Protein AF-A0A962CG95-F1 (afdb_monomer)

Mean predicted aligned error: 8.81 Å

Sequence (117 aa):
IWASILGVLPFTLLLPHANLLWTTLLTVVIGLVLASAFSAILVFAQELVPGRTGTISGLFFGFAFGMGGIGAAVLGELADHVGIEAVYRICAWLPAIGLLAWFLPRTSAAARKPSAS

Solvent-accessible surface area (backbone atoms only — not comparable to full-atom values): 6685 Å² total; per-resid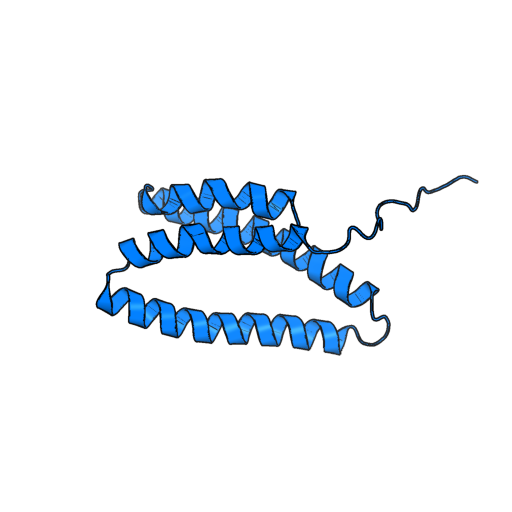ue (Å²): 94,69,71,39,44,67,57,37,41,62,53,38,60,46,38,73,79,42,56,76,72,52,36,53,54,45,49,52,53,41,50,52,42,50,52,57,34,49,53,56,52,51,51,52,57,30,68,75,42,73,94,43,45,68,59,49,50,50,50,52,53,50,49,52,51,51,50,48,54,53,47,49,53,55,51,48,56,46,23,75,75,65,34,59,67,53,46,43,54,54,56,27,50,54,56,59,61,55,60,59,59,68,76,52,79,84,74,73,79,86,70,72,73,89,76,83,133

Foldseek 3Di:
DVCLLVVLLVLLQCLLVDDPVSVVVSVVVNVVSVVVVVVVVLVVQCVVPPPPSVVSVCVVVVVVVVCVVVVCVVLVVVCVVPNPSVSSNVRSCPSVVVVCCVPVPPPPPVPDDPPDD

Secondary structure (DSSP, 8-state):
-HHHHHHHHHHHHHGGGS-HHHHHHHHHHHHHHHHHHHHHHHHHHHHHSTT-HHHHHHHHHHHHHHHHHHHHHHHHHHHHHH-HHHHHHHHTTGGGGGGGGGGS----TT-------

Structure (mmCIF, N/CA/C/O backbone):
data_AF-A0A962CG95-F1
#
_entry.id   AF-A0A962CG95-F1
#
loop_
_atom_site.group_PDB
_atom_site.id
_atom_site.type_symbol
_atom_site.label_atom_id
_atom_site.label_alt_id
_atom_site.label_comp_id
_atom_site.label_asym_id
_atom_site.label_entity_id
_atom_site.label_seq_id
_atom_site.pdbx_PDB_ins_code
_atom_site.Cartn_x
_atom_site.Cartn_y
_atom_site.Cartn_z
_atom_site.occupancy
_atom_site.B_iso_or_equiv
_atom_site.auth_seq_id
_atom_site.auth_comp_id
_atom_site.auth_asym_id
_atom_site.auth_atom_id
_atom_site.pdbx_PDB_model_num
ATOM 1 N N . ILE A 1 1 ? -8.310 10.178 5.184 1.00 67.94 1 ILE A N 1
ATOM 2 C CA . ILE A 1 1 ? -8.574 9.250 4.054 1.00 67.94 1 ILE A CA 1
ATOM 3 C C . ILE A 1 1 ? -8.495 9.993 2.717 1.00 67.94 1 ILE A C 1
ATOM 5 O O . ILE A 1 1 ? -7.505 9.819 2.027 1.00 67.94 1 ILE A O 1
ATOM 9 N N . TRP A 1 2 ? -9.424 10.901 2.389 1.00 67.25 2 TRP A N 1
ATOM 10 C CA . TRP A 1 2 ? -9.406 11.667 1.124 1.00 67.25 2 TRP A CA 1
ATOM 11 C C . TRP A 1 2 ? -8.144 12.500 0.870 1.00 67.25 2 TRP A C 1
ATOM 13 O O . TRP A 1 2 ? -7.537 12.376 -0.189 1.00 67.25 2 TRP A O 1
ATOM 23 N N . ALA A 1 3 ? -7.715 13.293 1.858 1.00 67.75 3 ALA A N 1
ATOM 24 C CA . ALA A 1 3 ? -6.482 14.080 1.763 1.00 67.75 3 ALA A CA 1
ATOM 25 C C . ALA A 1 3 ? -5.236 13.199 1.555 1.00 67.75 3 ALA A C 1
ATOM 27 O O . ALA A 1 3 ? -4.308 13.591 0.859 1.00 67.75 3 ALA A O 1
ATOM 28 N N . SER A 1 4 ? -5.239 11.985 2.110 1.00 66.50 4 SER A N 1
ATOM 29 C CA . SER A 1 4 ? -4.144 11.023 1.970 1.00 66.50 4 SER A CA 1
ATOM 30 C C . SER A 1 4 ? -4.127 10.370 0.582 1.00 66.50 4 SER A C 1
ATOM 32 O O . SER A 1 4 ? -3.062 10.249 -0.010 1.00 66.50 4 SER A O 1
ATOM 34 N N . ILE A 1 5 ? -5.293 9.996 0.037 1.00 71.62 5 ILE A N 1
ATOM 35 C CA . 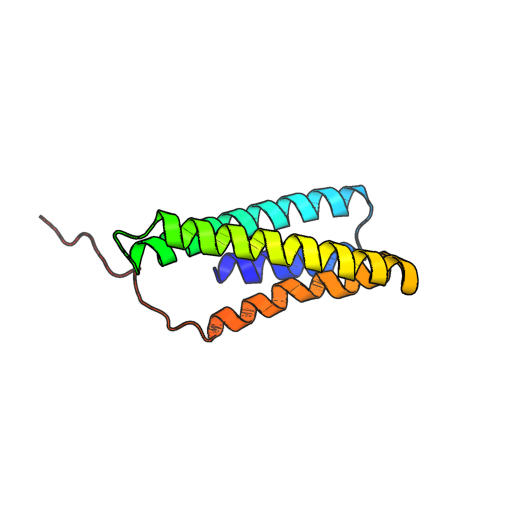ILE A 1 5 ? -5.414 9.389 -1.303 1.00 71.62 5 ILE A CA 1
ATOM 36 C C . ILE A 1 5 ? -5.046 10.405 -2.387 1.00 71.62 5 ILE A C 1
ATOM 38 O O . ILE A 1 5 ? -4.210 10.115 -3.237 1.00 71.62 5 ILE A O 1
ATOM 42 N N . LEU A 1 6 ? -5.619 11.613 -2.330 1.00 70.00 6 LEU A N 1
ATOM 43 C CA . LEU A 1 6 ? -5.301 12.687 -3.276 1.00 70.00 6 LEU A CA 1
ATOM 44 C C . LEU A 1 6 ? -3.876 13.215 -3.099 1.00 70.00 6 LEU A C 1
ATOM 46 O O . LEU A 1 6 ? -3.269 13.644 -4.073 1.00 70.00 6 LEU A O 1
ATOM 50 N N . GLY A 1 7 ? -3.340 13.164 -1.877 1.00 71.81 7 GLY A N 1
ATOM 51 C CA . GLY A 1 7 ? -1.959 13.532 -1.589 1.00 71.81 7 GLY A CA 1
ATOM 52 C C . GLY A 1 7 ? -0.955 12.554 -2.193 1.00 71.81 7 GLY A C 1
ATOM 53 O O . GLY A 1 7 ? 0.018 13.002 -2.775 1.00 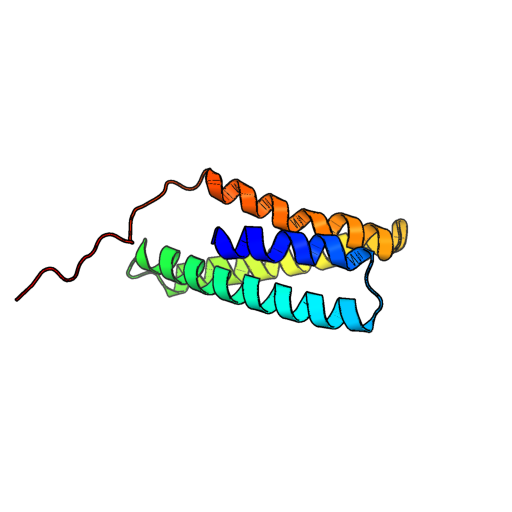71.81 7 GLY A O 1
ATOM 54 N N . VAL A 1 8 ? -1.195 11.240 -2.109 1.00 77.31 8 VAL A N 1
ATOM 55 C CA . VAL A 1 8 ? -0.281 10.196 -2.621 1.00 77.31 8 VAL A CA 1
ATOM 56 C C . VAL A 1 8 ? 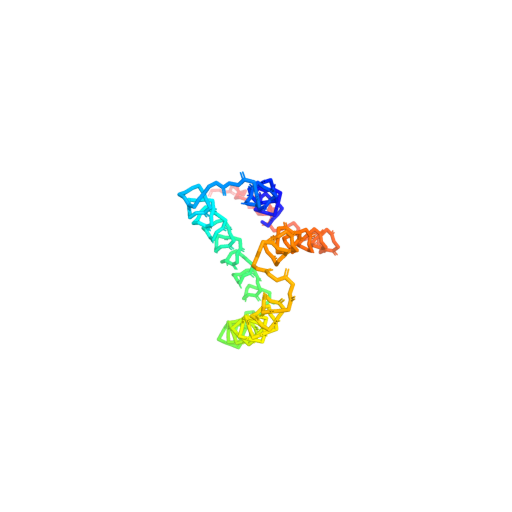-0.262 10.118 -4.148 1.00 77.31 8 VAL A C 1
ATOM 58 O O . VAL A 1 8 ? 0.805 9.931 -4.728 1.00 77.31 8 VAL A O 1
ATOM 61 N N . LEU A 1 9 ? -1.418 10.289 -4.793 1.00 76.06 9 LEU A N 1
ATOM 62 C CA . LEU A 1 9 ? -1.613 10.094 -6.234 1.00 76.06 9 LEU A CA 1
ATOM 63 C C . LEU A 1 9 ? -0.620 10.863 -7.142 1.00 76.06 9 LEU A C 1
ATOM 65 O O . LEU A 1 9 ? -0.039 10.236 -8.031 1.00 76.06 9 LEU A O 1
ATOM 69 N N . PRO A 1 10 ? -0.347 12.172 -6.942 1.00 72.69 10 PRO A N 1
ATOM 70 C CA . PRO A 1 10 ? 0.655 12.881 -7.738 1.00 72.69 10 PRO A CA 1
ATOM 71 C C . PRO A 1 10 ? 2.078 12.351 -7.509 1.00 72.69 10 PRO A C 1
ATOM 73 O O . PRO A 1 10 ? 2.843 12.244 -8.464 1.00 72.69 10 PRO A O 1
ATOM 76 N N . PHE A 1 11 ? 2.433 11.958 -6.280 1.00 74.12 11 PHE A N 1
ATOM 77 C CA . PHE A 1 11 ? 3.766 11.422 -5.977 1.00 74.12 11 PHE A CA 1
ATOM 78 C C . PHE A 1 11 ? 3.981 10.039 -6.590 1.00 74.12 11 PHE A C 1
ATOM 80 O O . PHE A 1 11 ? 5.067 9.749 -7.087 1.00 74.12 11 PHE A O 1
ATOM 87 N N . THR A 1 12 ? 2.944 9.201 -6.618 1.00 72.06 12 THR A N 1
ATOM 88 C CA . THR A 1 12 ? 3.017 7.874 -7.239 1.00 72.06 12 THR A CA 1
ATOM 89 C C . THR A 1 12 ? 3.078 7.937 -8.758 1.00 72.06 12 THR A C 1
ATOM 91 O O . THR A 1 12 ? 3.764 7.120 -9.359 1.00 72.06 12 THR A O 1
ATOM 94 N N . LEU A 1 13 ? 2.444 8.929 -9.390 1.00 74.38 13 LEU A N 1
ATOM 95 C CA . LEU A 1 13 ? 2.543 9.150 -10.840 1.00 74.38 13 LEU A CA 1
ATOM 96 C C . LEU A 1 13 ? 3.900 9.734 -11.271 1.00 74.38 13 LEU A C 1
ATOM 98 O O . LEU A 1 13 ? 4.333 9.522 -12.405 1.00 74.38 13 LEU A O 1
ATOM 102 N N . LEU A 1 14 ? 4.587 10.439 -10.369 1.00 75.94 14 LEU A N 1
ATOM 103 C CA . LEU A 1 14 ? 5.936 10.968 -10.594 1.00 75.94 14 LEU A CA 1
ATOM 104 C C . LEU A 1 14 ? 7.038 9.901 -10.467 1.00 75.94 14 LEU A C 1
ATOM 106 O O . LEU A 1 14 ? 8.097 10.069 -11.067 1.00 75.94 14 LEU A O 1
ATOM 110 N N . LEU A 1 15 ? 6.793 8.794 -9.753 1.00 69.06 15 LEU A N 1
ATOM 111 C CA . LEU A 1 15 ? 7.758 7.698 -9.555 1.00 69.06 15 LEU A CA 1
ATOM 112 C C . LEU A 1 15 ? 8.396 7.137 -10.841 1.00 69.06 15 LEU A C 1
ATOM 114 O O . LEU A 1 15 ? 9.619 7.035 -10.872 1.00 69.06 15 LEU A O 1
ATOM 118 N N . PRO A 1 16 ? 7.644 6.784 -11.902 1.00 68.44 16 PRO A N 1
ATOM 119 C CA . PRO A 1 16 ? 8.243 6.206 -13.109 1.00 68.44 16 PRO A CA 1
ATOM 120 C C . PRO A 1 16 ? 9.126 7.185 -13.900 1.00 68.44 16 PRO A C 1
ATOM 122 O O . PRO A 1 16 ? 9.847 6.759 -14.791 1.00 68.44 16 PRO A O 1
ATOM 125 N N . HIS A 1 17 ? 9.094 8.481 -13.577 1.00 70.19 17 HIS A N 1
ATOM 126 C CA . HIS A 1 17 ? 9.898 9.514 -14.238 1.00 70.19 17 HIS A CA 1
ATOM 127 C C . HIS A 1 17 ? 11.074 9.994 -13.367 1.00 70.19 17 HIS A C 1
ATOM 129 O O . HIS A 1 17 ? 11.800 10.912 -13.750 1.00 70.19 17 HIS A O 1
ATOM 135 N N . ALA A 1 18 ? 11.243 9.417 -12.174 1.00 72.56 18 ALA A N 1
ATOM 136 C CA . ALA A 1 18 ? 12.206 9.851 -11.174 1.00 72.56 18 ALA A CA 1
ATOM 137 C C . ALA A 1 18 ? 13.490 8.999 -11.197 1.00 72.56 18 ALA A C 1
ATOM 139 O O . ALA A 1 18 ? 13.453 7.778 -11.331 1.00 72.56 18 ALA A O 1
ATOM 140 N N . ASN A 1 19 ? 14.647 9.644 -11.008 1.00 73.62 19 ASN A N 1
ATOM 141 C CA . ASN A 1 19 ? 15.922 8.947 -10.799 1.00 73.62 19 ASN A CA 1
ATOM 142 C C . ASN A 1 19 ? 15.930 8.189 -9.456 1.00 73.62 19 ASN A C 1
ATOM 144 O O . ASN A 1 19 ? 15.197 8.544 -8.535 1.00 73.62 19 ASN A O 1
ATOM 148 N N . LEU A 1 20 ? 16.833 7.213 -9.298 1.00 73.12 20 LEU A N 1
ATOM 149 C CA . LEU A 1 20 ? 16.910 6.293 -8.145 1.00 73.12 20 LEU A CA 1
ATOM 150 C C . LEU A 1 20 ? 16.809 6.979 -6.759 1.00 73.12 20 LEU A C 1
ATOM 152 O O . LEU A 1 20 ? 16.096 6.512 -5.865 1.00 73.12 20 LEU A O 1
ATOM 156 N N . LEU A 1 21 ? 17.483 8.123 -6.591 1.00 80.56 21 LEU A N 1
ATOM 157 C CA . LEU A 1 21 ? 17.440 8.932 -5.364 1.00 80.56 21 LEU A CA 1
ATOM 158 C C . LEU A 1 21 ? 16.041 9.503 -5.081 1.00 80.56 21 LEU A C 1
ATOM 160 O O . LEU A 1 21 ? 15.547 9.433 -3.956 1.00 80.56 21 LEU A O 1
ATOM 164 N N . TRP A 1 22 ? 15.384 10.037 -6.109 1.00 75.62 22 TRP A N 1
ATOM 165 C CA . TRP A 1 22 ? 14.046 10.614 -6.006 1.00 75.62 22 TRP A CA 1
ATOM 166 C C . TRP A 1 22 ? 12.981 9.542 -5.804 1.00 75.62 22 TRP A C 1
ATOM 168 O O . TRP A 1 22 ? 12.081 9.737 -4.992 1.00 75.62 22 TRP A O 1
ATOM 178 N N . THR A 1 23 ? 13.123 8.385 -6.450 1.00 79.25 23 THR A N 1
ATOM 179 C CA . THR A 1 23 ? 12.251 7.223 -6.238 1.00 79.25 23 THR A CA 1
ATOM 180 C C . THR A 1 23 ? 12.257 6.770 -4.782 1.00 79.25 23 THR A C 1
ATOM 182 O O . THR A 1 23 ? 11.200 6.503 -4.207 1.00 79.25 23 THR A O 1
ATOM 185 N N . THR A 1 24 ? 13.428 6.771 -4.145 1.00 80.56 24 THR A N 1
ATOM 186 C CA . THR A 1 24 ? 13.565 6.418 -2.726 1.00 80.56 24 THR A CA 1
ATOM 187 C C . THR A 1 24 ? 12.843 7.430 -1.832 1.00 80.56 24 THR A C 1
ATOM 189 O O . THR A 1 24 ? 12.012 7.045 -1.009 1.00 80.56 24 THR A O 1
ATOM 192 N N . LEU A 1 25 ? 13.091 8.730 -2.029 1.00 86.06 25 LEU A N 1
ATOM 193 C CA . LEU A 1 25 ? 12.443 9.797 -1.254 1.00 86.06 25 LEU A CA 1
ATOM 194 C C . LEU A 1 25 ? 10.918 9.804 -1.423 1.00 86.06 25 LEU A C 1
ATOM 196 O O . LEU A 1 25 ? 10.189 9.877 -0.434 1.00 86.06 25 LEU A O 1
ATOM 200 N N . LEU A 1 26 ? 10.432 9.686 -2.661 1.00 82.94 26 LEU A N 1
ATOM 201 C CA . LEU A 1 26 ? 9.001 9.634 -2.960 1.00 82.94 26 LEU A CA 1
ATOM 202 C C . LEU A 1 26 ? 8.343 8.432 -2.280 1.00 82.94 26 LEU A C 1
ATOM 204 O O . LEU A 1 26 ? 7.299 8.590 -1.652 1.00 82.94 26 LEU A O 1
ATOM 208 N N . THR A 1 27 ? 8.974 7.256 -2.332 1.00 84.56 27 THR A N 1
ATOM 209 C CA . THR A 1 27 ? 8.444 6.034 -1.705 1.00 84.56 27 THR A CA 1
ATOM 210 C C . THR A 1 27 ? 8.319 6.180 -0.187 1.00 84.56 27 THR A C 1
ATOM 212 O O . THR A 1 27 ? 7.311 5.764 0.384 1.00 84.56 27 THR A O 1
ATOM 215 N N . VAL A 1 28 ? 9.286 6.831 0.471 1.00 88.19 28 VAL A N 1
ATOM 216 C CA . VAL A 1 28 ? 9.214 7.129 1.914 1.00 88.19 28 VAL A CA 1
ATOM 217 C C . VAL A 1 28 ? 8.022 8.034 2.230 1.00 88.19 28 VAL A C 1
ATOM 219 O O . VAL A 1 28 ? 7.251 7.738 3.144 1.00 88.19 28 VAL A O 1
ATOM 222 N N . VAL A 1 29 ? 7.828 9.111 1.461 1.00 86.81 29 VAL A N 1
ATOM 223 C CA . VAL A 1 29 ? 6.698 10.037 1.651 1.00 86.81 29 VAL A CA 1
ATOM 224 C C . VAL A 1 29 ? 5.363 9.324 1.435 1.00 86.81 29 VAL A C 1
ATOM 226 O O . VAL A 1 29 ? 4.458 9.448 2.259 1.00 86.81 29 VAL A O 1
ATOM 229 N N . ILE A 1 30 ? 5.249 8.531 0.367 1.00 83.88 30 ILE A N 1
ATOM 230 C CA . ILE A 1 30 ? 4.054 7.735 0.066 1.00 83.88 30 ILE A CA 1
ATOM 231 C C . ILE A 1 30 ? 3.747 6.779 1.222 1.00 83.88 30 ILE A C 1
ATOM 233 O O . ILE A 1 30 ? 2.618 6.753 1.715 1.00 83.88 30 ILE A O 1
ATOM 237 N N . GLY A 1 31 ? 4.754 6.042 1.700 1.00 85.69 31 GLY A N 1
ATOM 238 C CA . GLY A 1 31 ? 4.618 5.123 2.826 1.00 85.69 31 GLY A CA 1
ATOM 239 C C . GLY A 1 31 ? 4.139 5.822 4.098 1.00 85.69 31 GLY A C 1
ATOM 240 O O . GLY A 1 31 ? 3.227 5.333 4.762 1.00 85.69 31 GLY A O 1
ATOM 241 N N . LEU A 1 32 ? 4.683 7.003 4.403 1.00 87.44 32 LEU A N 1
ATOM 242 C CA . LEU A 1 32 ? 4.301 7.780 5.583 1.00 87.44 32 LEU A CA 1
ATOM 243 C C . LEU A 1 32 ? 2.848 8.279 5.508 1.00 87.44 32 LEU A C 1
ATOM 245 O O . LEU A 1 32 ? 2.104 8.184 6.488 1.00 87.44 32 LEU A O 1
ATOM 249 N N . VAL A 1 33 ? 2.409 8.755 4.340 1.00 85.81 33 VAL A N 1
ATOM 250 C CA . VAL A 1 33 ? 1.021 9.201 4.138 1.00 85.81 33 VAL A CA 1
ATOM 251 C C . VAL A 1 33 ? 0.039 8.026 4.205 1.00 85.81 33 VAL A C 1
ATOM 253 O O . VAL A 1 33 ? -1.017 8.143 4.834 1.00 85.81 33 VAL A O 1
ATOM 256 N N . LEU A 1 34 ? 0.382 6.881 3.604 1.00 85.12 34 LEU A N 1
ATOM 257 C CA . LEU A 1 34 ? -0.439 5.669 3.668 1.00 85.12 34 LEU A CA 1
ATOM 258 C C . LEU A 1 34 ? -0.531 5.121 5.098 1.00 85.12 34 LEU A C 1
ATOM 260 O O . LEU A 1 34 ? -1.631 4.801 5.549 1.00 85.12 34 LEU A O 1
ATOM 264 N N . ALA A 1 35 ? 0.581 5.083 5.839 1.00 87.56 35 ALA A N 1
ATOM 265 C CA . ALA A 1 35 ? 0.602 4.659 7.239 1.00 87.56 35 ALA A CA 1
ATOM 266 C C . ALA A 1 35 ? -0.288 5.552 8.122 1.00 87.56 35 ALA A C 1
ATOM 268 O O . ALA A 1 35 ? -1.049 5.051 8.954 1.00 87.56 35 ALA A O 1
ATOM 269 N N . SER A 1 36 ? -0.260 6.870 7.891 1.00 86.56 36 SER A N 1
ATOM 270 C CA . SER A 1 36 ? -1.138 7.826 8.577 1.00 86.56 36 SER A CA 1
ATOM 271 C C . SER A 1 36 ? -2.622 7.550 8.300 1.00 86.56 36 SER A C 1
ATOM 273 O O . SER A 1 36 ? -3.437 7.516 9.225 1.00 86.56 36 SER A O 1
ATOM 275 N N . ALA A 1 37 ? -2.983 7.294 7.040 1.00 83.94 37 ALA A N 1
ATOM 276 C CA . ALA A 1 37 ? -4.360 6.981 6.666 1.00 83.94 37 ALA A CA 1
ATOM 277 C C . ALA A 1 37 ? -4.839 5.645 7.249 1.00 83.94 37 ALA A C 1
ATOM 279 O O . ALA A 1 37 ? -5.971 5.551 7.724 1.00 83.94 37 ALA A O 1
ATOM 280 N N . PHE A 1 38 ? -3.976 4.630 7.222 1.00 85.81 38 PHE A N 1
ATOM 281 C CA . PHE A 1 38 ? -4.275 3.292 7.712 1.00 85.81 38 PHE A CA 1
ATOM 282 C C . PHE A 1 38 ? -4.568 3.283 9.216 1.00 85.81 38 PHE A C 1
ATOM 284 O O . PHE A 1 38 ? -5.548 2.674 9.638 1.00 85.81 38 PHE A O 1
ATOM 291 N N . SER A 1 39 ? -3.795 4.034 10.009 1.00 89.06 39 SER A N 1
ATOM 292 C CA . SER A 1 39 ? -4.049 4.201 11.446 1.00 89.06 39 SER A CA 1
ATOM 293 C C . SER A 1 39 ? -5.459 4.743 11.723 1.00 89.06 39 SER A C 1
ATOM 295 O O . SER A 1 39 ? -6.214 4.154 12.494 1.00 89.06 39 SER A O 1
ATOM 297 N N . ALA A 1 40 ? -5.873 5.804 11.020 1.00 86.19 40 ALA A N 1
ATOM 298 C CA . ALA A 1 40 ? -7.209 6.381 11.185 1.00 86.19 40 ALA A CA 1
ATOM 299 C C . ALA A 1 40 ? -8.340 5.414 10.781 1.00 86.19 40 ALA A C 1
ATOM 301 O O . ALA A 1 40 ? -9.377 5.371 11.439 1.00 86.19 40 ALA A O 1
ATOM 302 N N . ILE A 1 41 ? -8.147 4.625 9.717 1.00 86.69 41 ILE A N 1
ATOM 303 C CA . ILE A 1 41 ? -9.119 3.611 9.272 1.00 86.69 41 ILE A CA 1
ATOM 304 C C . ILE A 1 41 ? -9.246 2.488 10.306 1.00 86.69 41 ILE A C 1
ATOM 306 O O . ILE A 1 41 ? -10.358 2.063 10.616 1.00 86.69 41 ILE A O 1
ATOM 310 N N . LEU A 1 42 ? -8.120 2.020 10.850 1.00 88.69 42 LEU A N 1
ATOM 311 C CA . LEU A 1 42 ? -8.105 0.985 11.878 1.00 88.69 42 LEU A CA 1
ATOM 312 C C . LEU A 1 42 ? -8.844 1.419 13.137 1.00 88.69 42 LEU A C 1
ATOM 314 O O . LEU A 1 42 ? -9.697 0.680 13.624 1.00 88.69 42 LEU A O 1
ATOM 318 N N . VAL A 1 43 ? -8.536 2.615 13.641 1.00 88.56 43 VAL A N 1
ATOM 319 C CA . VAL A 1 43 ? -9.195 3.160 14.833 1.00 88.56 43 VAL A CA 1
ATOM 320 C C . VAL A 1 43 ? -10.695 3.301 14.583 1.00 88.56 43 VAL A C 1
ATOM 322 O O . VAL A 1 43 ? -11.495 2.844 15.392 1.00 88.56 43 VAL A O 1
ATOM 325 N N . PHE A 1 44 ? -11.092 3.812 13.417 1.00 85.19 44 PHE A N 1
ATOM 326 C CA . PHE A 1 44 ? -12.503 3.915 13.048 1.00 85.19 44 PHE A CA 1
ATOM 327 C C . PHE A 1 44 ? -13.221 2.552 13.027 1.00 85.19 44 PHE A C 1
ATOM 329 O O . PHE A 1 44 ? -14.330 2.414 13.542 1.00 85.19 44 PHE A O 1
ATOM 336 N N . ALA A 1 45 ? -12.588 1.514 12.475 1.00 86.69 45 ALA A N 1
ATOM 337 C CA . ALA A 1 45 ? -13.152 0.165 12.465 1.00 86.69 45 ALA A CA 1
ATOM 338 C C . ALA A 1 45 ? -13.263 -0.437 13.878 1.00 86.69 45 ALA A C 1
ATOM 340 O O . ALA A 1 45 ? -14.214 -1.161 14.175 1.00 86.69 45 ALA A O 1
ATOM 341 N N . GLN A 1 46 ? -12.307 -0.129 14.757 1.00 88.50 46 GLN A N 1
ATOM 342 C CA . GLN A 1 46 ? -12.341 -0.540 16.161 1.00 88.50 46 GLN A CA 1
ATOM 343 C C . GLN A 1 46 ? -13.461 0.169 16.935 1.00 88.50 46 GLN A C 1
ATOM 345 O O . GLN A 1 46 ? -14.129 -0.468 17.748 1.00 88.50 46 GLN A O 1
ATOM 350 N N . GLU A 1 47 ? -13.698 1.456 16.665 1.00 86.69 47 GLU A N 1
ATOM 351 C CA . GLU A 1 47 ? -14.781 2.242 17.271 1.00 86.69 47 GLU A CA 1
ATOM 352 C C . GLU A 1 47 ? -16.177 1.761 16.842 1.00 86.69 47 GLU A C 1
ATOM 354 O O . GLU A 1 47 ? -17.110 1.803 17.641 1.00 86.69 47 GLU A O 1
ATOM 359 N N . LEU A 1 48 ? -16.323 1.261 15.609 1.00 86.00 48 LEU A N 1
ATOM 360 C CA . LEU A 1 48 ? -17.578 0.699 15.091 1.00 86.00 48 LEU A CA 1
ATOM 361 C C . LEU A 1 48 ? -17.992 -0.617 15.770 1.00 86.00 48 LEU A C 1
ATOM 363 O O . LEU A 1 48 ? -19.185 -0.914 15.845 1.00 86.00 48 LEU A O 1
ATOM 367 N N . VAL A 1 49 ? -17.032 -1.416 16.251 1.00 88.69 49 VAL A N 1
ATOM 368 C CA . V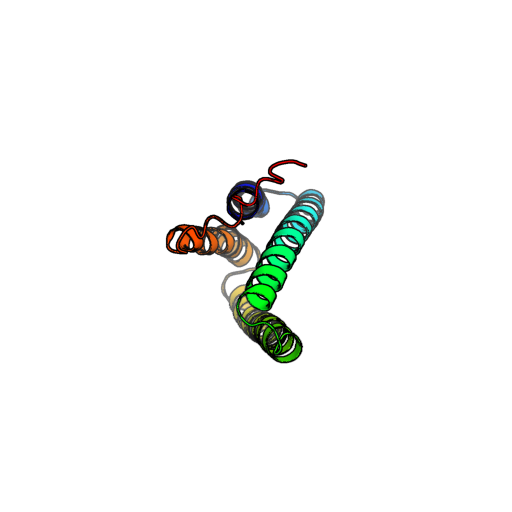AL A 1 49 ? -17.287 -2.712 16.910 1.00 88.69 49 VAL A CA 1
ATOM 369 C C . VAL A 1 49 ? -16.566 -2.766 18.266 1.00 88.69 49 VAL A C 1
ATOM 371 O O . VAL A 1 49 ? -15.586 -3.507 18.440 1.00 88.69 49 VAL A O 1
ATOM 374 N N . PRO A 1 50 ? -17.040 -1.985 19.256 1.00 81.94 50 PRO A N 1
ATOM 375 C CA . PRO A 1 50 ? -16.411 -1.924 20.565 1.00 81.94 50 PRO A CA 1
ATOM 376 C C . PRO A 1 50 ? -16.497 -3.290 21.262 1.00 81.94 50 PRO A C 1
ATOM 378 O O . PRO A 1 50 ? -17.509 -3.985 21.204 1.00 81.94 50 PRO A O 1
ATOM 381 N N . GLY A 1 51 ? -15.403 -3.702 21.905 1.00 88.69 51 GLY A N 1
ATOM 382 C CA . GLY A 1 51 ? -15.289 -4.998 22.590 1.00 88.69 51 GLY A CA 1
ATOM 383 C C . GLY A 1 51 ? -14.674 -6.131 21.759 1.00 88.69 51 GLY A C 1
ATOM 384 O O . GLY A 1 51 ? -14.371 -7.182 22.315 1.00 88.69 51 GLY A O 1
ATOM 385 N N . ARG A 1 52 ? -14.420 -5.929 20.455 1.00 90.88 52 ARG A N 1
ATOM 386 C CA . ARG A 1 52 ? -13.711 -6.899 19.587 1.00 90.88 52 ARG A CA 1
ATOM 387 C C . ARG A 1 52 ? -12.500 -6.295 18.868 1.00 90.88 52 ARG A C 1
ATOM 389 O O . ARG A 1 52 ? -12.158 -6.702 17.759 1.00 90.88 52 ARG A O 1
ATOM 396 N N . THR A 1 53 ? -11.822 -5.341 19.504 1.00 89.81 53 THR A N 1
ATOM 397 C CA . THR A 1 53 ? -10.689 -4.605 18.912 1.00 89.81 53 THR A CA 1
ATOM 398 C C . THR A 1 53 ? -9.550 -5.525 18.468 1.00 89.81 53 THR A C 1
ATOM 400 O O . THR A 1 53 ? -8.994 -5.321 17.394 1.00 89.81 53 THR A O 1
ATOM 403 N N . GLY A 1 54 ? -9.254 -6.586 19.230 1.00 91.56 54 GLY A N 1
ATOM 404 C CA . GLY A 1 54 ? -8.256 -7.596 18.857 1.00 91.56 54 GLY A CA 1
ATOM 405 C C . GLY A 1 54 ? -8.609 -8.350 17.570 1.00 91.56 54 GLY A C 1
ATOM 406 O O . GLY A 1 54 ? -7.746 -8.541 16.717 1.00 91.56 54 GLY A O 1
ATOM 407 N N . THR A 1 55 ? -9.881 -8.716 17.382 1.00 94.81 55 THR A N 1
ATOM 408 C CA . THR A 1 55 ? -10.359 -9.397 16.166 1.00 94.81 55 THR A CA 1
ATOM 409 C C . THR A 1 55 ? -10.323 -8.471 14.952 1.00 94.81 55 THR A C 1
ATOM 411 O O . THR A 1 55 ? -9.885 -8.895 13.887 1.00 94.81 55 THR A O 1
ATOM 414 N N . ILE A 1 56 ? -10.733 -7.206 15.110 1.00 94.00 56 ILE A N 1
ATOM 415 C CA . ILE A 1 56 ? -10.669 -6.205 14.033 1.00 94.00 56 ILE A CA 1
ATOM 416 C C . ILE A 1 56 ? -9.215 -5.959 13.622 1.00 94.00 56 ILE A C 1
ATOM 418 O O . ILE A 1 56 ? -8.888 -6.094 12.447 1.00 94.00 56 ILE A O 1
ATOM 422 N N . SER A 1 57 ? -8.320 -5.688 14.577 1.00 90.94 57 SER A N 1
ATOM 423 C CA . SER A 1 57 ? -6.890 -5.517 14.294 1.00 90.94 57 SER A CA 1
ATOM 424 C C . SER A 1 57 ? -6.296 -6.750 13.615 1.00 90.94 57 SER A C 1
ATOM 426 O O . SER A 1 57 ? -5.636 -6.620 12.589 1.00 90.94 57 SER A O 1
ATOM 428 N N . GLY A 1 58 ? -6.565 -7.949 14.143 1.00 93.75 58 GLY A N 1
ATOM 429 C CA . GLY A 1 58 ? -6.067 -9.204 13.579 1.00 93.75 58 GLY A CA 1
ATOM 430 C C . GLY A 1 58 ? -6.538 -9.443 12.145 1.00 93.75 58 GLY A C 1
ATOM 431 O O . GLY A 1 58 ? -5.733 -9.820 11.298 1.00 93.75 58 GLY A O 1
ATOM 432 N N . LEU A 1 59 ? -7.808 -9.158 11.843 1.00 94.12 59 LEU A N 1
ATOM 433 C CA . LEU A 1 59 ? -8.353 -9.281 10.491 1.00 94.12 59 LEU A CA 1
ATOM 434 C C . LEU A 1 59 ? -7.729 -8.262 9.531 1.00 94.12 59 LEU A C 1
ATOM 436 O O . LEU A 1 59 ? -7.315 -8.638 8.438 1.00 94.12 59 LEU A O 1
ATOM 440 N N . PHE A 1 60 ? -7.623 -6.992 9.932 1.00 91.44 60 PHE A N 1
ATOM 441 C CA . PHE A 1 60 ? -7.035 -5.951 9.086 1.00 91.44 60 PHE A CA 1
ATOM 442 C C . PHE A 1 60 ? -5.557 -6.209 8.799 1.00 91.44 60 PHE A C 1
ATOM 444 O O . PHE A 1 60 ? -5.154 -6.193 7.639 1.00 91.44 60 PHE A O 1
ATOM 451 N N . PHE A 1 61 ? -4.750 -6.454 9.834 1.00 90.69 61 PHE A N 1
ATOM 452 C CA . PHE A 1 61 ? -3.326 -6.726 9.657 1.00 90.69 61 PHE A CA 1
ATOM 453 C C . PHE A 1 61 ? -3.102 -8.055 8.932 1.00 90.69 61 PHE A C 1
ATOM 455 O O . PHE A 1 61 ? -2.300 -8.104 8.005 1.00 90.69 61 PHE A O 1
ATOM 462 N N . GLY A 1 62 ? -3.844 -9.111 9.280 1.00 94.50 62 GLY A N 1
ATOM 463 C CA . GLY A 1 62 ? -3.746 -10.411 8.614 1.00 94.50 62 GLY A CA 1
ATOM 464 C C . GLY A 1 62 ? -4.086 -10.336 7.125 1.00 94.50 62 GLY A C 1
ATOM 465 O O . GLY A 1 62 ? -3.342 -10.854 6.295 1.00 94.50 62 GLY A O 1
ATOM 466 N N . PHE A 1 63 ? -5.160 -9.629 6.767 1.00 93.19 63 PHE A N 1
ATOM 467 C CA . PHE A 1 63 ? -5.540 -9.426 5.371 1.00 93.19 63 PHE A CA 1
ATOM 468 C C . PHE A 1 63 ? -4.554 -8.518 4.626 1.00 93.19 63 PHE A C 1
ATOM 470 O O . PHE A 1 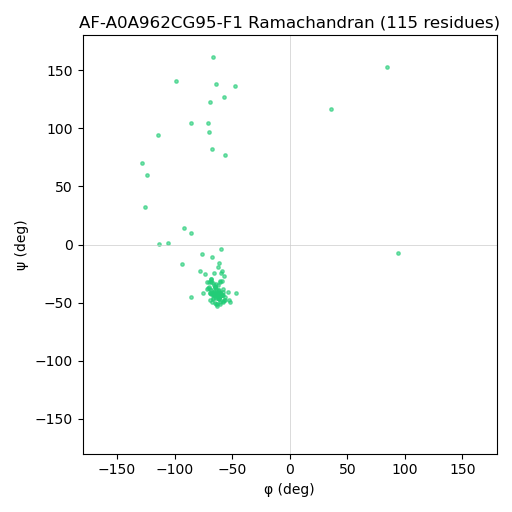63 ? -4.173 -8.828 3.499 1.00 93.19 63 PHE A O 1
ATOM 477 N N . ALA A 1 64 ? -4.085 -7.435 5.257 1.00 91.56 64 ALA A N 1
ATOM 478 C CA . ALA A 1 64 ? -3.099 -6.533 4.668 1.00 91.56 64 ALA A CA 1
ATOM 479 C C . ALA A 1 64 ? -1.772 -7.247 4.368 1.00 91.56 64 ALA A C 1
ATOM 481 O O . ALA A 1 64 ? -1.260 -7.135 3.256 1.00 91.56 64 ALA A O 1
ATOM 482 N N . PHE A 1 65 ? -1.238 -8.025 5.316 1.00 91.38 65 PHE A N 1
ATOM 483 C CA . PHE A 1 65 ? -0.015 -8.801 5.098 1.00 91.38 65 PHE A CA 1
ATOM 484 C C . PHE A 1 65 ? -0.227 -9.954 4.112 1.00 91.38 65 PHE A C 1
ATOM 486 O O . PHE A 1 65 ? 0.635 -10.186 3.267 1.00 91.38 65 PHE A O 1
ATOM 493 N N . GLY A 1 66 ? -1.378 -10.634 4.159 1.00 95.19 66 GLY A N 1
ATOM 494 C CA . GLY A 1 66 ? -1.720 -11.696 3.210 1.00 95.19 66 GLY A CA 1
ATOM 495 C C . GLY A 1 66 ? -1.777 -11.194 1.765 1.00 95.19 66 GLY A C 1
ATOM 496 O O . GLY A 1 66 ? -1.097 -11.735 0.893 1.00 95.19 66 GLY A O 1
ATOM 497 N N . MET A 1 67 ? -2.518 -10.109 1.512 1.00 94.75 67 MET A N 1
ATOM 498 C CA . MET A 1 67 ? -2.548 -9.470 0.193 1.00 94.75 67 MET A CA 1
ATOM 499 C C . MET A 1 67 ? -1.193 -8.882 -0.199 1.00 94.75 67 MET A C 1
ATOM 501 O O . MET A 1 67 ? -0.828 -8.957 -1.367 1.00 94.75 67 MET A O 1
ATOM 505 N N . GLY A 1 68 ? -0.438 -8.322 0.750 1.00 92.62 68 GLY A N 1
ATOM 506 C CA . GLY A 1 68 ? 0.905 -7.801 0.499 1.00 92.62 68 GLY A CA 1
ATOM 507 C C . GLY A 1 68 ? 1.870 -8.884 0.015 1.00 92.62 68 GLY A C 1
ATOM 508 O O . GLY A 1 68 ? 2.584 -8.669 -0.959 1.00 92.62 68 GLY A O 1
ATOM 509 N N . GLY A 1 69 ? 1.847 -10.067 0.636 1.00 94.62 69 GLY A N 1
ATOM 510 C CA . GLY A 1 69 ? 2.673 -11.206 0.230 1.00 94.62 69 GLY A CA 1
ATOM 511 C C . GLY A 1 69 ? 2.284 -11.768 -1.138 1.00 94.62 69 GLY A C 1
ATOM 512 O O . GLY A 1 69 ? 3.146 -11.951 -1.995 1.00 94.62 69 GLY A O 1
ATOM 513 N N . ILE A 1 70 ? 0.984 -11.981 -1.376 1.00 96.44 70 ILE A N 1
ATOM 514 C CA . ILE A 1 70 ? 0.482 -12.450 -2.680 1.00 96.44 70 ILE A CA 1
ATOM 515 C C . ILE A 1 70 ? 0.793 -11.419 -3.772 1.00 96.44 70 ILE A C 1
ATOM 517 O O . ILE A 1 70 ? 1.297 -11.771 -4.834 1.00 96.44 70 ILE A O 1
ATOM 521 N N . GLY A 1 71 ? 0.536 -10.139 -3.498 1.00 93.12 71 GLY A N 1
ATOM 522 C CA . GLY A 1 71 ? 0.820 -9.041 -4.413 1.00 93.12 71 GLY A CA 1
ATOM 523 C C . GLY A 1 71 ? 2.305 -8.937 -4.747 1.00 93.12 71 GLY A C 1
ATOM 524 O O . GLY A 1 71 ? 2.641 -8.777 -5.913 1.00 93.12 71 GLY A O 1
ATOM 525 N N . ALA A 1 72 ? 3.196 -9.097 -3.765 1.00 93.25 72 ALA A N 1
ATOM 526 C CA . ALA A 1 72 ? 4.638 -9.104 -4.004 1.00 93.25 72 ALA A CA 1
ATOM 527 C C . ALA A 1 72 ? 5.070 -10.261 -4.918 1.00 93.25 72 ALA A C 1
ATOM 529 O O . ALA A 1 72 ? 5.857 -10.037 -5.832 1.00 93.25 72 ALA A O 1
ATOM 530 N N . ALA A 1 73 ? 4.525 -11.467 -4.721 1.00 95.44 73 ALA A N 1
ATOM 531 C CA . ALA A 1 73 ? 4.819 -12.611 -5.583 1.00 95.44 73 ALA A CA 1
ATOM 532 C C . ALA A 1 73 ? 4.324 -12.389 -7.024 1.00 95.44 73 ALA A C 1
ATOM 534 O O . ALA A 1 73 ? 5.075 -12.590 -7.973 1.00 95.44 73 ALA A O 1
ATOM 535 N N . VAL A 1 74 ? 3.086 -11.911 -7.188 1.00 94.56 74 VAL A N 1
ATOM 536 C CA . VAL A 1 74 ? 2.493 -11.642 -8.510 1.00 94.56 74 VAL A CA 1
ATOM 537 C C . VAL A 1 74 ? 3.212 -10.502 -9.233 1.00 94.56 74 VAL A C 1
ATOM 539 O O . VAL A 1 74 ? 3.484 -10.609 -10.424 1.00 94.56 74 VAL A O 1
ATOM 542 N N . LEU A 1 75 ? 3.527 -9.407 -8.535 1.00 92.25 75 LEU A N 1
ATOM 543 C CA . LEU A 1 75 ? 4.256 -8.277 -9.117 1.00 92.25 75 LEU A CA 1
ATOM 544 C C . LEU A 1 75 ? 5.716 -8.630 -9.419 1.00 92.25 75 LEU A C 1
ATOM 546 O O . LEU A 1 75 ? 6.256 -8.099 -10.383 1.00 92.25 75 LEU A O 1
ATOM 550 N N . GLY A 1 76 ? 6.332 -9.510 -8.623 1.00 92.50 76 GLY A N 1
ATOM 551 C CA . GLY A 1 76 ? 7.669 -10.047 -8.878 1.00 92.50 76 GLY A CA 1
ATOM 552 C C . GLY A 1 76 ? 7.709 -10.861 -10.168 1.00 92.50 76 GLY A C 1
ATOM 553 O O . GLY A 1 76 ? 8.459 -10.516 -11.072 1.00 92.50 76 GLY A O 1
ATOM 554 N N . GLU A 1 77 ? 6.812 -11.840 -10.304 1.00 94.69 77 GLU A N 1
ATOM 555 C CA . GLU A 1 77 ? 6.663 -12.619 -11.541 1.00 94.69 77 GLU A CA 1
ATOM 556 C C . GLU A 1 77 ? 6.384 -11.702 -12.743 1.00 94.69 77 GLU A C 1
ATOM 558 O O . GLU A 1 77 ? 7.003 -11.818 -13.796 1.00 94.69 77 GLU A O 1
ATOM 563 N N . LEU A 1 78 ? 5.485 -10.724 -12.588 1.00 92.31 78 LEU A N 1
ATOM 564 C CA . LEU A 1 78 ? 5.198 -9.756 -13.645 1.00 92.31 78 LEU A CA 1
ATOM 565 C C . LEU A 1 78 ? 6.440 -8.928 -14.019 1.00 92.31 78 LEU A C 1
ATOM 567 O O . LEU A 1 78 ? 6.653 -8.658 -15.200 1.00 92.31 78 LEU A O 1
ATOM 571 N N . ALA A 1 79 ? 7.264 -8.539 -13.044 1.00 93.12 79 ALA A N 1
ATOM 572 C CA . ALA A 1 7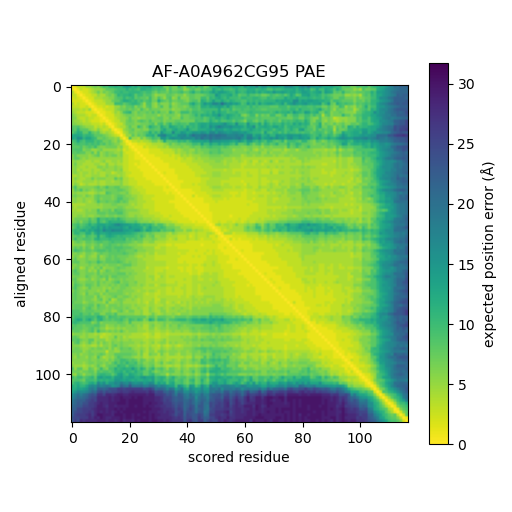9 ? 8.499 -7.799 -13.292 1.00 93.12 79 ALA A CA 1
ATOM 573 C C . ALA A 1 79 ? 9.505 -8.620 -14.105 1.00 93.12 79 ALA A C 1
ATOM 575 O O . ALA A 1 79 ? 10.191 -8.041 -14.948 1.00 93.12 79 ALA A O 1
ATOM 576 N N . ASP A 1 80 ? 9.544 -9.937 -13.913 1.00 92.56 80 ASP A N 1
ATOM 577 C CA . ASP A 1 80 ? 10.408 -10.833 -14.682 1.00 92.56 80 ASP A CA 1
ATOM 578 C C . ASP A 1 80 ? 9.966 -10.937 -16.157 1.00 92.56 80 ASP A C 1
ATOM 580 O O . ASP A 1 80 ? 10.813 -11.043 -17.045 1.00 92.56 80 ASP A O 1
ATOM 584 N N . HIS A 1 81 ? 8.660 -10.822 -16.448 1.00 92.88 81 HIS A N 1
ATOM 585 C CA . HIS A 1 81 ? 8.127 -10.883 -17.822 1.00 92.88 81 HIS A CA 1
ATOM 586 C C . HIS A 1 81 ? 8.141 -9.547 -18.571 1.00 92.88 81 HIS A C 1
ATOM 588 O O . HIS A 1 81 ? 8.475 -9.507 -19.754 1.00 92.88 81 HIS A O 1
ATOM 594 N N . VAL A 1 82 ? 7.722 -8.452 -17.925 1.00 91.25 82 VAL A N 1
ATOM 595 C 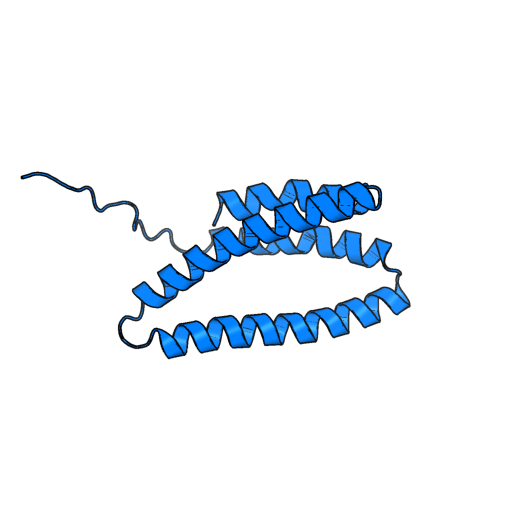CA . VAL A 1 82 ? 7.523 -7.143 -18.590 1.00 91.25 82 VAL A CA 1
ATOM 596 C C . VAL A 1 82 ? 8.500 -6.059 -18.132 1.00 91.25 82 VAL A C 1
ATOM 598 O O . VAL A 1 82 ? 8.445 -4.930 -18.625 1.00 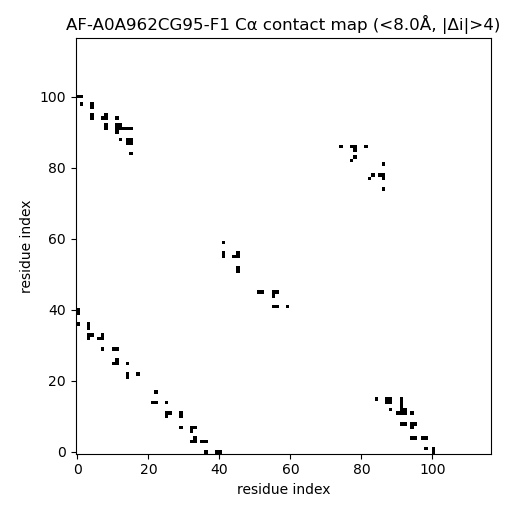91.25 82 VAL A O 1
ATOM 601 N N . GLY A 1 83 ? 9.409 -6.393 -17.218 1.00 90.19 83 GLY A N 1
ATOM 602 C CA . GLY A 1 83 ? 10.410 -5.485 -16.675 1.00 90.19 83 GLY A CA 1
ATOM 603 C C . GLY A 1 83 ? 9.900 -4.628 -15.515 1.00 90.19 83 GLY A C 1
ATOM 604 O O . GLY A 1 83 ? 8.721 -4.277 -15.407 1.00 90.19 83 GLY A O 1
ATOM 605 N N . ILE A 1 84 ? 10.835 -4.228 -14.649 1.00 85.31 84 ILE A N 1
ATOM 606 C CA . ILE A 1 84 ? 10.543 -3.455 -13.436 1.00 85.31 84 ILE A CA 1
ATOM 607 C C . ILE A 1 84 ? 9.927 -2.081 -13.743 1.00 85.31 84 ILE A C 1
ATOM 609 O O . ILE A 1 84 ? 9.036 -1.632 -13.030 1.00 85.31 84 ILE A O 1
ATOM 613 N N . GLU A 1 85 ? 10.328 -1.431 -14.836 1.00 84.88 85 GLU A N 1
ATOM 614 C CA . GLU A 1 85 ? 9.818 -0.109 -15.219 1.00 84.88 85 GLU A CA 1
ATOM 615 C C . GLU A 1 85 ? 8.321 -0.147 -15.579 1.00 84.88 85 GLU A C 1
ATOM 617 O O . GLU A 1 85 ? 7.546 0.718 -15.157 1.00 84.88 85 GLU A O 1
ATOM 622 N N . ALA A 1 86 ? 7.877 -1.199 -16.277 1.00 83.94 86 ALA A N 1
ATOM 623 C CA . ALA A 1 86 ? 6.465 -1.411 -16.581 1.00 83.94 86 ALA A CA 1
ATOM 624 C C . ALA A 1 86 ? 5.648 -1.665 -15.306 1.00 83.94 86 ALA A C 1
ATOM 626 O O . ALA A 1 86 ? 4.566 -1.095 -15.146 1.00 83.94 86 ALA A O 1
ATOM 627 N N . VAL A 1 87 ? 6.188 -2.453 -14.370 1.00 88.38 87 VAL A N 1
ATOM 628 C CA . VAL A 1 87 ? 5.562 -2.698 -13.063 1.00 88.38 87 VAL A CA 1
ATOM 629 C C . VAL A 1 87 ? 5.448 -1.410 -12.251 1.00 88.38 87 VAL A C 1
ATOM 631 O O . VAL A 1 87 ? 4.376 -1.136 -11.719 1.00 88.38 87 VAL A O 1
ATOM 634 N N . TYR A 1 88 ? 6.479 -0.558 -12.223 1.00 84.88 88 TYR A N 1
ATOM 635 C CA . TYR A 1 88 ? 6.400 0.765 -11.588 1.00 84.88 88 TYR A CA 1
ATOM 636 C C . TYR A 1 88 ? 5.289 1.625 -12.192 1.00 84.88 88 TYR A C 1
ATOM 638 O O . TYR A 1 88 ? 4.520 2.249 -11.458 1.00 84.88 88 TYR A O 1
ATOM 646 N N . ARG A 1 89 ? 5.154 1.624 -13.524 1.00 82.25 89 ARG A N 1
ATOM 647 C CA . ARG A 1 89 ? 4.094 2.372 -14.208 1.00 82.25 89 ARG A CA 1
ATOM 648 C C . ARG A 1 89 ? 2.701 1.846 -13.870 1.00 82.25 89 ARG A C 1
ATOM 650 O O . ARG A 1 89 ? 1.790 2.651 -13.735 1.00 82.25 89 ARG A O 1
ATOM 657 N N . ILE A 1 90 ? 2.526 0.535 -13.706 1.00 85.19 90 ILE A N 1
ATOM 658 C CA . ILE A 1 90 ? 1.257 -0.067 -13.264 1.00 85.19 90 ILE A CA 1
ATOM 659 C C . ILE A 1 90 ? 0.987 0.292 -11.794 1.00 85.19 90 ILE A C 1
ATOM 661 O O . ILE A 1 90 ? -0.093 0.783 -11.461 1.00 85.19 90 ILE A O 1
ATOM 665 N N . CYS A 1 91 ? 1.988 0.127 -10.926 1.00 85.75 91 CYS A N 1
ATOM 666 C CA . CYS A 1 91 ? 1.912 0.416 -9.495 1.00 85.75 91 CYS A CA 1
ATOM 667 C C . CYS A 1 91 ? 1.598 1.879 -9.180 1.00 85.75 91 CYS A C 1
ATOM 669 O O . CYS A 1 91 ? 0.893 2.155 -8.210 1.00 85.75 91 CYS A O 1
ATOM 671 N N . ALA A 1 92 ? 2.030 2.806 -10.034 1.00 82.69 92 ALA A N 1
ATOM 672 C CA . ALA A 1 92 ? 1.696 4.221 -9.931 1.00 82.69 92 ALA A CA 1
ATOM 673 C C . ALA A 1 92 ? 0.180 4.502 -9.938 1.00 82.69 92 ALA A C 1
ATOM 675 O O . ALA A 1 92 ? -0.258 5.496 -9.357 1.00 82.69 92 ALA A O 1
ATOM 676 N N . TRP A 1 93 ? -0.624 3.625 -10.553 1.00 80.38 93 TRP A N 1
ATOM 677 C CA . TRP A 1 93 ? -2.083 3.759 -10.626 1.00 80.38 93 TRP A CA 1
ATOM 678 C C . TRP A 1 93 ? -2.835 3.019 -9.518 1.00 80.38 93 TRP A C 1
ATOM 680 O O . TRP A 1 93 ? -3.995 3.346 -9.269 1.00 80.38 93 TRP A O 1
ATOM 690 N N . LEU A 1 94 ? -2.209 2.072 -8.807 1.00 84.31 94 LEU A N 1
ATOM 691 C CA . LEU A 1 94 ? -2.868 1.342 -7.713 1.00 84.31 94 LEU A CA 1
ATOM 692 C C . LEU A 1 94 ? -3.504 2.256 -6.641 1.00 84.31 94 LEU A C 1
ATOM 694 O O . LEU A 1 94 ? -4.630 1.975 -6.228 1.00 84.31 94 LEU A O 1
ATOM 698 N N . PRO A 1 95 ? -2.879 3.371 -6.213 1.00 80.12 95 PRO A N 1
ATOM 699 C CA . PRO A 1 95 ? -3.490 4.301 -5.261 1.00 80.12 95 PRO A CA 1
ATOM 700 C C . PRO A 1 95 ? -4.814 4.911 -5.738 1.00 80.12 95 PRO A C 1
ATOM 702 O O . PRO A 1 95 ? -5.644 5.281 -4.906 1.00 80.12 95 PRO A O 1
ATOM 705 N N . ALA A 1 96 ? -5.053 4.985 -7.053 1.00 79.38 96 ALA A N 1
ATOM 706 C CA . ALA A 1 96 ? -6.310 5.485 -7.606 1.00 79.38 96 ALA A CA 1
ATOM 707 C C . ALA A 1 96 ? -7.500 4.574 -7.263 1.00 79.38 96 ALA A C 1
ATOM 709 O O . ALA A 1 96 ? -8.621 5.063 -7.150 1.00 79.38 96 ALA A O 1
ATOM 710 N N . ILE A 1 97 ? -7.272 3.283 -6.988 1.00 80.50 97 ILE A N 1
ATOM 711 C CA . ILE A 1 97 ? -8.302 2.370 -6.461 1.00 80.50 97 ILE A CA 1
ATOM 712 C C . ILE A 1 97 ? -8.843 2.894 -5.121 1.00 80.50 97 ILE A C 1
ATOM 714 O O . ILE A 1 97 ? -10.029 2.758 -4.828 1.00 80.50 97 ILE A O 1
ATOM 718 N N . GLY A 1 98 ? -8.012 3.587 -4.336 1.00 74.25 98 GLY A N 1
ATOM 719 C CA . GLY A 1 98 ? -8.427 4.248 -3.100 1.00 74.25 98 GLY A CA 1
ATOM 720 C C . GLY A 1 98 ? -9.534 5.288 -3.299 1.00 74.25 98 GLY A C 1
ATOM 721 O O . GLY A 1 98 ? -10.300 5.532 -2.370 1.00 74.25 98 GLY A O 1
ATOM 722 N N . LEU A 1 99 ? -9.700 5.849 -4.505 1.00 75.44 99 LEU A N 1
ATOM 723 C CA . LEU A 1 99 ? -10.796 6.774 -4.825 1.00 75.44 99 LEU A CA 1
ATOM 724 C C . LEU A 1 99 ? -12.180 6.115 -4.697 1.00 75.44 99 LEU A C 1
ATOM 726 O O . LEU A 1 99 ? -13.168 6.818 -4.488 1.00 75.44 99 LEU A O 1
ATOM 730 N N . LEU A 1 100 ? -12.260 4.777 -4.717 1.00 75.94 100 LEU A N 1
ATOM 731 C CA . LEU A 1 100 ? -13.485 4.029 -4.407 1.00 75.94 100 LEU A CA 1
ATOM 732 C C . LEU A 1 100 ? -13.978 4.264 -2.970 1.00 75.94 100 LEU A C 1
ATOM 734 O O . LEU A 1 100 ? -15.159 4.059 -2.694 1.00 75.94 100 LEU A O 1
ATOM 738 N N . ALA A 1 101 ? -13.138 4.804 -2.076 1.00 71.62 101 ALA A N 1
ATOM 739 C CA . ALA A 1 101 ? -13.563 5.325 -0.775 1.00 71.62 101 ALA A CA 1
ATOM 740 C C . ALA A 1 101 ? -14.602 6.465 -0.883 1.00 71.62 101 ALA A C 1
ATOM 742 O O . ALA A 1 101 ? -15.107 6.933 0.134 1.00 71.62 101 ALA A O 1
ATOM 743 N N . TRP A 1 102 ? -14.947 6.924 -2.092 1.00 67.38 102 TRP A N 1
ATOM 744 C CA . TRP A 1 102 ? -16.041 7.877 -2.334 1.00 67.38 102 TRP A CA 1
ATOM 745 C C . TRP A 1 102 ? -17.399 7.257 -2.058 1.00 67.38 102 TRP A C 1
ATOM 747 O O . TRP A 1 102 ? -18.303 7.936 -1.580 1.00 67.38 102 TRP A O 1
ATOM 757 N N . PHE A 1 103 ? -17.517 5.954 -2.305 1.00 73.25 103 PHE A N 1
ATOM 758 C CA . PHE A 1 103 ? -18.718 5.189 -2.009 1.00 73.25 103 PHE A CA 1
ATOM 759 C C . PHE A 1 103 ? -18.870 4.882 -0.517 1.00 73.25 103 PHE A C 1
ATOM 761 O O . PHE A 1 103 ? -19.923 4.389 -0.114 1.00 73.25 103 PHE A O 1
ATOM 768 N N . LEU A 1 104 ? -17.861 5.181 0.315 1.00 65.81 104 LEU A N 1
ATOM 769 C CA . LEU A 1 104 ? -18.019 5.048 1.756 1.00 65.81 104 LEU A CA 1
ATOM 770 C C . LEU A 1 104 ? -19.003 6.124 2.249 1.00 65.81 104 LEU A C 1
ATOM 772 O O . LEU A 1 104 ? -18.755 7.318 2.039 1.00 65.81 104 LEU A O 1
ATOM 776 N N . PRO A 1 105 ? -20.108 5.736 2.912 1.00 58.41 105 PRO A N 1
ATOM 777 C CA . PRO A 1 105 ? -21.048 6.695 3.465 1.00 58.41 105 PRO A CA 1
ATOM 778 C C . PRO A 1 105 ? -20.305 7.624 4.425 1.00 58.41 105 PRO A C 1
ATOM 780 O O . PRO A 1 105 ? -19.595 7.179 5.329 1.00 58.41 105 PRO A O 1
ATOM 783 N N . ARG A 1 106 ? -20.451 8.935 4.207 1.00 55.72 106 ARG A N 1
ATOM 784 C CA . ARG A 1 106 ? -19.884 9.973 5.072 1.00 55.72 106 ARG A CA 1
ATOM 785 C C . ARG A 1 106 ? -20.602 9.935 6.418 1.00 55.72 106 ARG A C 1
ATOM 787 O O . ARG A 1 106 ? -21.522 10.710 6.655 1.00 55.72 106 ARG A O 1
ATOM 794 N N . THR A 1 107 ? -20.205 9.044 7.316 1.00 48.31 107 THR A N 1
ATOM 795 C CA . THR A 1 107 ? -20.598 9.175 8.715 1.00 48.31 107 THR A CA 1
ATOM 796 C C . THR A 1 107 ? -19.835 10.357 9.287 1.00 48.31 107 THR A C 1
ATOM 798 O O . THR A 1 107 ? -18.630 10.294 9.529 1.00 48.31 107 THR A O 1
ATOM 801 N N . SER A 1 108 ? -20.555 11.464 9.451 1.00 44.81 108 SER A N 1
ATOM 802 C CA . SER A 1 108 ? -20.171 12.645 10.212 1.00 44.81 108 SER A CA 1
ATOM 803 C C . SER A 1 108 ? -19.834 12.275 11.662 1.00 44.81 108 SER A C 1
ATOM 805 O O . SER A 1 108 ? -20.605 12.543 12.573 1.00 44.81 108 SER A O 1
ATOM 807 N N . ALA A 1 109 ? -18.659 11.699 11.902 1.00 42.06 109 ALA A N 1
ATOM 808 C CA . ALA A 1 109 ? -18.037 11.658 13.226 1.00 42.06 109 ALA A CA 1
ATOM 809 C C . ALA A 1 109 ? -17.219 12.939 13.507 1.00 42.06 109 ALA A C 1
ATOM 811 O O . ALA A 1 109 ? -16.511 13.027 14.499 1.00 42.06 109 ALA A O 1
ATOM 812 N N . ALA A 1 110 ? -17.347 13.967 12.656 1.00 41.56 110 ALA A N 1
ATOM 813 C CA . ALA A 1 110 ? -16.841 15.323 12.895 1.00 41.56 110 ALA A CA 1
ATOM 814 C C . ALA A 1 110 ? -17.884 16.245 13.568 1.00 41.56 110 ALA A C 1
ATOM 816 O O . ALA A 1 110 ? -17.720 17.462 13.592 1.00 41.56 110 ALA A O 1
ATOM 817 N N . ALA A 1 111 ? -18.965 15.681 14.118 1.00 43.59 111 ALA A N 1
ATOM 818 C CA . ALA A 1 111 ? -19.984 16.416 14.863 1.00 43.59 111 ALA A CA 1
ATOM 819 C C . ALA A 1 111 ? -20.183 15.842 16.276 1.00 43.59 111 ALA A C 1
ATOM 821 O O . ALA A 1 111 ? -21.288 15.488 16.673 1.00 43.59 111 ALA A O 1
ATOM 822 N N . ARG A 1 112 ? -19.125 15.829 17.089 1.00 37.88 112 ARG A N 1
ATOM 823 C CA . ARG A 1 112 ? -19.293 16.242 18.488 1.00 37.88 112 ARG A CA 1
ATOM 824 C C . ARG A 1 112 ? -18.492 17.513 18.705 1.00 37.88 112 ARG A C 1
ATOM 826 O O . ARG A 1 112 ? -17.303 17.484 18.992 1.00 37.88 112 ARG A O 1
ATOM 833 N N . LYS A 1 113 ? -19.190 18.642 18.556 1.00 44.88 113 LYS A N 1
ATOM 834 C CA . LYS A 1 113 ? -18.857 19.863 19.292 1.00 44.88 113 LYS A CA 1
ATOM 835 C C . LYS A 1 113 ? -18.660 19.483 20.768 1.00 44.88 113 LYS A C 1
ATOM 837 O O . LYS A 1 113 ? -19.540 18.806 21.304 1.00 44.88 113 LYS A O 1
ATOM 842 N N . PRO A 1 114 ? -17.633 19.981 21.467 1.00 47.19 114 PRO A N 1
ATOM 843 C CA . PRO A 1 114 ? -17.798 20.257 22.879 1.00 47.19 114 PRO A CA 1
ATOM 844 C C . PRO A 1 114 ? -18.743 21.463 22.968 1.00 47.19 114 PRO A C 1
ATOM 846 O O . PRO A 1 114 ? -18.346 22.605 22.754 1.00 47.19 114 PRO A O 1
ATOM 849 N N . SER A 1 115 ? -20.032 21.202 23.175 1.00 49.97 115 SER A N 1
ATOM 850 C CA . SER A 1 115 ? -20.970 22.227 23.626 1.00 49.97 115 SER A CA 1
ATOM 851 C C . SER A 1 115 ? -20.896 22.284 25.147 1.00 49.97 115 SER A C 1
ATOM 853 O O . SER A 1 115 ? -21.407 21.382 25.797 1.00 49.97 115 SER A O 1
ATOM 855 N N . ALA A 1 116 ? -20.231 23.329 25.644 1.00 50.59 116 ALA A N 1
ATOM 856 C CA . ALA A 1 116 ? -20.489 24.077 26.877 1.00 50.59 116 ALA A CA 1
ATOM 857 C C . ALA A 1 116 ? -21.003 23.326 28.126 1.00 50.59 116 ALA A C 1
ATOM 859 O O . ALA A 1 116 ? -22.163 22.924 28.170 1.00 50.59 116 ALA A O 1
ATOM 860 N N . SER A 1 117 ? -20.192 23.327 29.189 1.00 47.84 117 SER A N 1
ATOM 861 C CA . SER A 1 117 ? -20.445 24.111 30.417 1.00 47.84 117 SER A CA 1
ATOM 862 C C . SER A 1 117 ? -19.195 24.130 31.288 1.00 47.84 117 SER A C 1
ATOM 864 O O . SER A 1 117 ? -18.714 23.014 31.590 1.00 47.84 117 SER A O 1
#

Nearest PDB structures (foldseek):
  3tlt-assembly1_A  TM=3.111E-01  e=5.458E+00  Gloeobacter violaceus
  4npq-assembly2_I  TM=3.273E-01  e=9.528E+00  Gloeobacter violaceus PCC 7421
  4npq-assembly3_M  TM=3.268E-01  e=9.528E+00  Gloeobacter violaceus PCC 7421
  4npq-assembly3_K  TM=3.265E-01  e=9.528E+00  Gloeobacter violaceus PCC 7421

pLDDT: mean 79.82, std 14.16, range [37.88, 96.44]

Radius of gyration: 17.62 Å; Cα contacts (8 Å, |Δi|>4): 63; chains: 1; bounding box: 38×37×49 Å